Protein AF-A0A956RHB4-F1 (afdb_monomer_lite)

Structure (mmCIF, N/CA/C/O backbone):
data_AF-A0A956RHB4-F1
#
_entry.id   AF-A0A956RHB4-F1
#
loop_
_atom_site.group_PDB
_atom_site.id
_atom_site.type_symbol
_atom_site.label_atom_id
_atom_site.label_alt_id
_atom_site.label_comp_id
_atom_site.label_asym_id
_atom_site.label_entity_id
_atom_site.label_seq_id
_atom_site.pdbx_PDB_ins_code
_atom_site.Cartn_x
_atom_site.Cartn_y
_atom_site.Cartn_z
_atom_site.occupancy
_atom_site.B_iso_or_equiv
_atom_site.auth_seq_id
_atom_site.auth_comp_id
_atom_site.auth_asym_id
_atom_site.auth_atom_id
_atom_site.pdbx_PDB_model_num
ATOM 1 N N . MET A 1 1 ? 68.265 9.097 -57.840 1.00 45.41 1 MET A N 1
ATOM 2 C CA . MET A 1 1 ? 67.279 10.115 -57.430 1.00 45.41 1 MET A CA 1
ATOM 3 C C . MET A 1 1 ? 66.149 9.352 -56.785 1.00 45.41 1 MET A C 1
ATOM 5 O O . MET A 1 1 ? 65.459 8.624 -57.480 1.00 45.41 1 MET A O 1
ATOM 9 N N . SER A 1 2 ? 66.110 9.383 -55.458 1.00 52.94 2 SER A N 1
ATOM 10 C CA . SER A 1 2 ? 65.224 8.565 -54.636 1.00 52.94 2 SER A CA 1
ATOM 11 C C . SER A 1 2 ? 64.152 9.486 -54.074 1.00 52.94 2 SER A C 1
ATOM 13 O O . SER A 1 2 ? 64.485 10.420 -53.348 1.00 52.94 2 SER A O 1
ATOM 15 N N . GLU A 1 3 ? 62.898 9.264 -54.451 1.00 57.97 3 GLU A N 1
ATOM 16 C CA . GLU A 1 3 ? 61.753 9.930 -53.831 1.00 57.97 3 GLU A CA 1
ATOM 17 C C . GLU A 1 3 ? 61.446 9.258 -52.483 1.00 57.97 3 GLU A C 1
ATOM 19 O O . GLU A 1 3 ? 61.441 8.025 -52.412 1.00 57.97 3 GLU A O 1
ATOM 24 N N . PRO A 1 4 ? 61.206 10.020 -51.402 1.00 61.28 4 PRO A N 1
ATOM 25 C CA . PRO A 1 4 ? 60.715 9.459 -50.157 1.00 61.28 4 PRO A CA 1
ATOM 26 C C . PRO A 1 4 ? 59.187 9.340 -50.222 1.00 61.28 4 PRO A C 1
ATOM 28 O O . PRO A 1 4 ? 58.474 10.334 -50.323 1.00 61.28 4 PRO A O 1
ATOM 31 N N . THR A 1 5 ? 58.677 8.113 -50.146 1.00 57.84 5 THR A N 1
ATOM 32 C CA . THR A 1 5 ? 57.261 7.839 -49.879 1.00 57.84 5 THR A CA 1
ATOM 33 C C . THR A 1 5 ? 56.915 8.251 -48.451 1.00 57.84 5 THR A C 1
ATOM 35 O O . THR A 1 5 ? 57.349 7.622 -47.485 1.00 57.84 5 THR A O 1
ATOM 38 N N . GLU A 1 6 ? 56.129 9.316 -48.349 1.00 62.62 6 GLU A N 1
ATOM 39 C CA . GLU A 1 6 ? 55.475 9.814 -47.144 1.00 62.62 6 GLU A CA 1
ATOM 40 C C . GLU A 1 6 ? 54.378 8.825 -46.709 1.00 62.62 6 GLU A C 1
ATOM 42 O O . GLU A 1 6 ? 53.383 8.614 -47.402 1.00 62.62 6 GLU A O 1
ATOM 47 N N . SER A 1 7 ? 54.593 8.141 -45.586 1.00 61.72 7 SER A N 1
ATOM 48 C CA . SER A 1 7 ? 53.636 7.203 -44.997 1.00 61.72 7 SER A CA 1
ATOM 49 C C . SER A 1 7 ? 52.576 7.959 -44.190 1.00 61.72 7 SER A C 1
ATOM 51 O O . SER A 1 7 ? 52.891 8.544 -43.153 1.00 61.72 7 SER A O 1
ATOM 53 N N . ALA A 1 8 ? 51.324 7.918 -44.649 1.00 61.84 8 ALA A N 1
ATOM 54 C CA . ALA A 1 8 ? 50.166 8.476 -43.952 1.00 61.84 8 ALA A CA 1
ATOM 55 C C . ALA A 1 8 ? 49.810 7.678 -42.671 1.00 61.84 8 ALA A C 1
ATOM 57 O O . ALA A 1 8 ? 49.891 6.445 -42.679 1.00 61.84 8 ALA A O 1
ATOM 58 N N . PRO A 1 9 ? 49.389 8.337 -41.572 1.00 55.00 9 PRO A N 1
ATOM 59 C CA . PRO A 1 9 ? 49.040 7.664 -40.322 1.00 55.00 9 PRO A CA 1
ATOM 60 C C . PRO A 1 9 ? 47.626 7.056 -40.373 1.00 55.00 9 PRO A C 1
ATOM 62 O O . PRO A 1 9 ? 46.624 7.753 -40.265 1.00 55.00 9 PRO A O 1
ATOM 65 N N . ALA A 1 10 ? 47.536 5.728 -40.468 1.00 54.69 10 ALA A N 1
ATOM 66 C CA . ALA A 1 10 ? 46.284 4.957 -40.445 1.00 54.69 10 ALA A CA 1
ATOM 67 C C . ALA A 1 10 ? 45.725 4.697 -39.021 1.00 54.69 10 ALA A C 1
ATOM 69 O O . ALA A 1 10 ? 45.103 3.668 -38.785 1.00 54.69 10 ALA A O 1
ATOM 70 N N . GLY A 1 11 ? 45.997 5.573 -38.043 1.00 52.91 11 GLY A N 1
ATOM 71 C CA . GLY A 1 11 ? 45.818 5.256 -36.613 1.00 52.91 11 GLY A CA 1
ATOM 72 C C . GLY A 1 11 ? 44.826 6.112 -35.817 1.00 52.91 11 GLY A C 1
ATOM 73 O O . GLY A 1 11 ? 44.627 5.838 -34.631 1.00 52.91 11 GLY A O 1
ATOM 74 N N . GLU A 1 12 ? 44.237 7.154 -36.408 1.00 55.22 12 GLU A N 1
ATOM 75 C CA . GLU A 1 12 ? 43.347 8.082 -35.684 1.00 55.22 12 GLU A CA 1
ATOM 76 C C . GLU A 1 12 ? 41.859 7.716 -35.792 1.00 55.22 12 GLU A C 1
ATOM 78 O O . G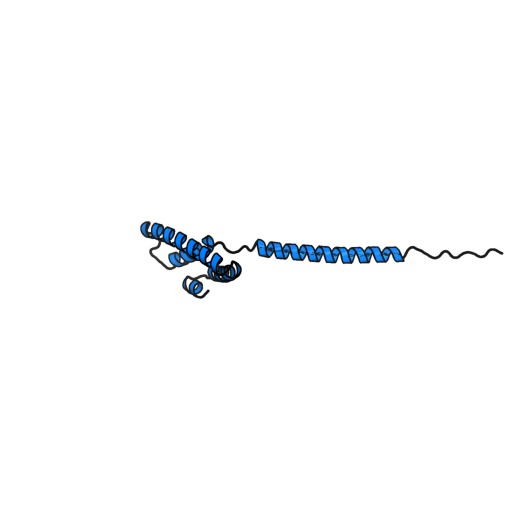LU A 1 12 ? 41.126 7.895 -34.822 1.00 55.22 12 GLU A O 1
ATOM 83 N N . GLU A 1 13 ? 41.420 7.103 -36.896 1.00 54.59 13 GLU A N 1
ATOM 84 C CA . GLU A 1 13 ? 39.993 6.829 -37.129 1.00 54.59 13 GLU A CA 1
ATOM 85 C C . GLU A 1 13 ? 39.433 5.708 -36.224 1.00 54.59 13 GLU A C 1
ATOM 87 O O . GLU A 1 13 ? 38.337 5.836 -35.684 1.00 54.59 13 GLU A O 1
ATOM 92 N N . GLU A 1 14 ? 40.196 4.641 -35.949 1.00 57.19 14 GLU A N 1
ATOM 93 C CA . GLU A 1 14 ? 39.742 3.520 -35.097 1.00 57.19 14 GLU A CA 1
ATOM 94 C C . GLU A 1 14 ? 39.515 3.907 -33.625 1.00 57.19 14 GLU A C 1
ATOM 96 O O . GLU A 1 14 ? 38.716 3.277 -32.923 1.00 57.19 14 GLU A O 1
ATOM 101 N N . ARG A 1 15 ? 40.191 4.953 -33.132 1.00 59.78 15 ARG A N 1
ATOM 102 C CA . ARG A 1 15 ? 40.096 5.363 -31.723 1.00 59.78 15 ARG A CA 1
ATOM 103 C C . ARG A 1 15 ? 38.785 6.089 -31.412 1.00 59.78 15 ARG A C 1
ATOM 105 O O . ARG A 1 15 ? 38.273 5.960 -30.297 1.00 59.78 15 ARG A O 1
ATOM 112 N N . ASP A 1 16 ? 38.224 6.796 -32.389 1.00 64.44 16 ASP A N 1
ATOM 113 C CA . ASP A 1 16 ? 36.979 7.554 -32.230 1.00 64.44 16 ASP A CA 1
ATOM 114 C C . ASP A 1 16 ? 35.745 6.636 -32.207 1.00 64.44 16 ASP A C 1
ATOM 116 O O . ASP A 1 16 ? 34.868 6.778 -31.347 1.00 64.44 16 ASP A O 1
ATOM 120 N N . TYR A 1 17 ? 35.715 5.603 -33.060 1.00 68.12 17 TYR A N 1
ATOM 121 C CA . TYR A 1 17 ? 34.627 4.615 -33.076 1.00 68.12 17 TYR A CA 1
ATOM 122 C C . TYR A 1 17 ? 34.516 3.841 -31.758 1.00 68.12 17 TYR A C 1
ATOM 124 O O . TYR A 1 17 ? 33.405 3.615 -31.273 1.00 68.12 17 TYR A O 1
ATOM 132 N N . GLY A 1 18 ? 35.642 3.487 -31.129 1.00 69.44 18 GLY A N 1
ATOM 133 C CA . GLY A 1 18 ? 35.641 2.793 -29.838 1.00 69.44 18 GLY A CA 1
ATOM 134 C C . GLY A 1 18 ? 34.964 3.603 -28.726 1.00 69.44 18 GLY A C 1
ATOM 135 O O . GLY A 1 18 ? 34.148 3.072 -27.970 1.00 69.44 18 GLY A O 1
ATOM 136 N N . ILE A 1 19 ? 35.234 4.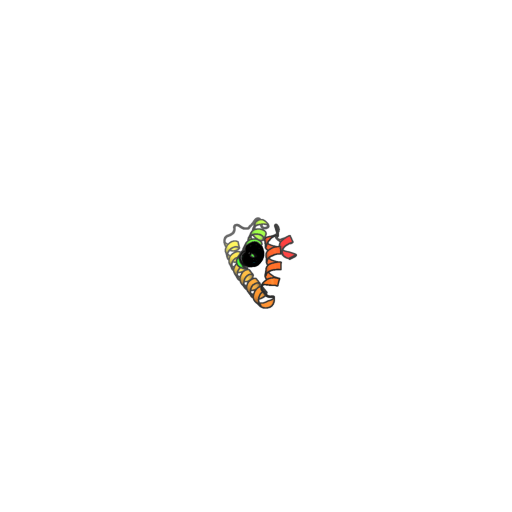910 -28.657 1.00 77.62 19 ILE A N 1
ATOM 137 C CA . ILE A 1 19 ? 34.641 5.809 -27.653 1.00 77.62 19 ILE A CA 1
ATOM 138 C C . ILE A 1 19 ? 33.143 6.009 -27.920 1.00 77.62 19 ILE A C 1
ATOM 140 O O . ILE A 1 19 ? 32.339 6.039 -26.981 1.00 77.62 19 ILE A O 1
ATOM 144 N N . LEU A 1 20 ? 32.755 6.133 -29.190 1.00 76.38 20 LEU A N 1
ATOM 145 C CA . LEU A 1 20 ? 31.365 6.342 -29.594 1.00 76.38 20 LEU A CA 1
ATOM 146 C C . LEU A 1 20 ? 30.503 5.101 -29.307 1.00 76.38 20 LEU A C 1
ATOM 148 O O . LEU A 1 20 ? 29.420 5.227 -28.731 1.00 76.38 20 LEU A O 1
ATOM 152 N N . ILE A 1 21 ? 31.022 3.900 -29.584 1.00 80.81 21 ILE A N 1
ATOM 153 C CA . ILE A 1 21 ? 30.362 2.623 -29.271 1.00 80.81 21 ILE A CA 1
ATOM 154 C C . ILE A 1 21 ? 30.192 2.449 -27.756 1.00 80.81 21 ILE A C 1
ATOM 156 O O . ILE A 1 21 ? 29.100 2.101 -27.304 1.00 80.81 21 ILE A O 1
ATOM 160 N N . PHE A 1 22 ? 31.218 2.756 -26.953 1.00 83.19 22 PHE A N 1
ATOM 161 C CA . PHE A 1 22 ? 31.125 2.665 -25.490 1.00 83.19 22 PHE A CA 1
ATOM 162 C C . PHE A 1 22 ? 30.063 3.602 -24.905 1.00 83.19 22 PHE A C 1
ATOM 164 O O . PHE A 1 22 ? 29.320 3.202 -24.010 1.00 83.19 22 PHE A O 1
ATOM 171 N N . LYS A 1 23 ? 29.946 4.833 -25.417 1.00 83.75 23 LYS A N 1
ATOM 172 C CA . LYS A 1 23 ? 28.927 5.795 -24.960 1.00 83.75 23 LYS A CA 1
ATOM 173 C C . LYS A 1 23 ? 27.510 5.324 -25.279 1.00 83.75 23 LYS A C 1
ATOM 175 O O . LYS A 1 23 ? 26.631 5.4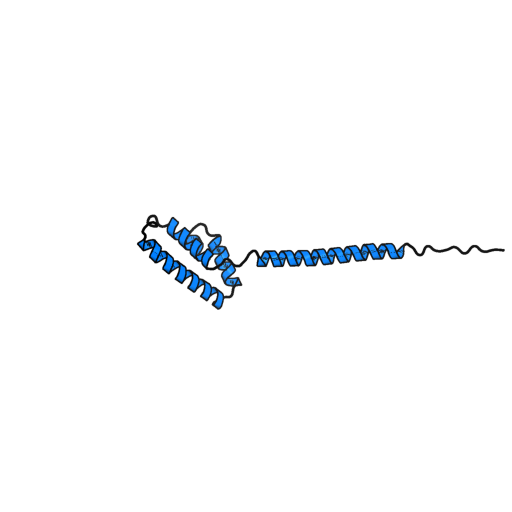11 -24.423 1.00 83.75 23 LYS A O 1
ATOM 180 N N . VAL A 1 24 ? 27.289 4.797 -26.484 1.00 85.06 24 VAL A N 1
ATOM 181 C CA . VAL A 1 24 ? 25.979 4.269 -26.899 1.00 85.06 24 VAL A CA 1
ATOM 182 C C . VAL A 1 24 ? 25.622 3.007 -26.108 1.00 85.06 24 VAL A C 1
ATOM 184 O O . VAL A 1 24 ? 24.496 2.882 -25.619 1.00 85.06 24 VAL A O 1
ATOM 187 N N . ALA A 1 25 ? 26.581 2.102 -25.905 1.00 86.06 25 ALA A N 1
ATOM 188 C CA . ALA A 1 25 ? 26.402 0.911 -25.078 1.00 86.06 25 ALA A CA 1
ATOM 189 C C . ALA A 1 25 ? 26.096 1.271 -23.612 1.00 86.06 25 ALA A C 1
ATOM 191 O O . ALA A 1 25 ? 25.204 0.688 -23.002 1.00 86.06 25 ALA A O 1
ATOM 192 N N . ALA A 1 26 ? 26.773 2.278 -23.053 1.00 85.44 26 ALA A N 1
ATOM 193 C CA . ALA A 1 26 ? 26.522 2.742 -21.691 1.00 85.44 26 ALA A CA 1
ATOM 194 C C . ALA A 1 26 ? 25.131 3.380 -21.536 1.00 85.44 26 ALA A C 1
ATOM 196 O O . ALA A 1 26 ? 24.427 3.083 -20.573 1.00 85.44 26 ALA A O 1
ATOM 197 N N . LEU A 1 27 ? 24.705 4.215 -22.491 1.00 87.56 27 LEU A N 1
ATOM 198 C CA . LEU A 1 27 ? 23.375 4.839 -22.481 1.00 87.56 27 LEU A CA 1
ATOM 199 C C . LEU A 1 27 ? 22.250 3.808 -22.593 1.00 87.56 27 LEU A C 1
ATOM 201 O O . LEU A 1 27 ? 21.254 3.898 -21.876 1.00 87.56 27 LEU A O 1
ATOM 205 N N . THR A 1 28 ? 22.416 2.815 -23.465 1.00 89.06 28 THR A N 1
ATOM 206 C CA . THR A 1 28 ? 21.433 1.737 -23.629 1.00 89.06 28 THR A CA 1
ATOM 207 C C . THR A 1 28 ? 21.345 0.867 -22.379 1.00 89.06 28 THR A C 1
ATOM 209 O O . THR A 1 28 ? 20.241 0.638 -21.887 1.00 89.06 28 THR A O 1
ATOM 212 N N . PHE A 1 29 ? 22.478 0.462 -21.795 1.00 90.56 29 PHE A N 1
ATOM 213 C CA . PHE A 1 29 ? 22.485 -0.271 -20.527 1.00 90.56 29 PHE A CA 1
ATOM 214 C C . PHE A 1 29 ? 21.863 0.532 -19.384 1.00 90.56 29 PHE A C 1
ATOM 216 O O . PHE A 1 29 ? 21.029 -0.004 -18.659 1.00 90.56 29 PHE A O 1
ATOM 223 N N . ALA A 1 30 ? 22.216 1.811 -19.236 1.00 90.69 30 ALA A N 1
ATOM 224 C CA . ALA A 1 30 ? 21.645 2.672 -18.204 1.00 90.69 30 ALA A CA 1
ATOM 225 C C . ALA A 1 30 ? 20.127 2.846 -18.377 1.00 90.69 30 ALA A C 1
ATOM 227 O O . ALA A 1 30 ? 19.387 2.786 -17.397 1.00 90.69 30 ALA A O 1
ATOM 228 N N . GLY A 1 31 ? 19.651 2.996 -19.617 1.00 92.94 31 GLY A N 1
ATOM 229 C CA . GLY A 1 31 ? 18.224 3.083 -19.926 1.00 92.94 31 GLY A CA 1
ATOM 230 C C . GLY A 1 31 ? 17.464 1.799 -19.587 1.00 92.94 31 GLY A C 1
ATOM 231 O O . GLY A 1 31 ? 16.433 1.849 -18.916 1.00 92.94 31 GLY A O 1
ATOM 232 N N . ILE A 1 32 ? 17.994 0.639 -19.991 1.00 94.00 32 ILE A N 1
ATOM 233 C CA . ILE A 1 32 ? 17.394 -0.670 -19.690 1.00 94.00 32 ILE A CA 1
ATOM 234 C C . ILE A 1 32 ? 17.401 -0.929 -18.180 1.00 94.00 32 ILE A C 1
ATOM 236 O O . ILE A 1 32 ? 16.385 -1.334 -17.618 1.00 94.00 32 ILE A O 1
ATOM 240 N N . PHE A 1 33 ? 18.518 -0.656 -17.504 1.00 93.50 33 PHE A N 1
ATOM 241 C CA . PHE A 1 33 ? 18.635 -0.825 -16.058 1.00 93.50 33 PHE A CA 1
ATOM 242 C C . PHE A 1 33 ? 17.671 0.100 -15.306 1.00 93.50 33 PHE A C 1
ATOM 244 O O . PHE A 1 33 ? 16.991 -0.339 -14.382 1.00 93.50 33 PHE A O 1
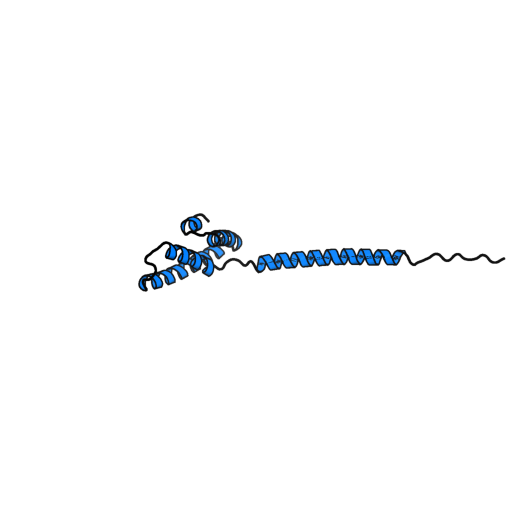ATOM 251 N N . GLY A 1 34 ? 17.527 1.351 -15.751 1.00 92.75 34 GLY A N 1
ATOM 252 C CA . GLY A 1 34 ? 16.536 2.286 -15.220 1.00 92.75 34 GLY A CA 1
ATOM 253 C C . GLY A 1 34 ? 15.099 1.781 -15.379 1.00 92.75 34 GLY A C 1
ATOM 254 O O . GLY A 1 34 ? 14.336 1.795 -14.415 1.00 92.75 34 GLY A O 1
ATOM 255 N N . LEU A 1 35 ? 14.734 1.265 -16.557 1.00 91.69 35 LEU A N 1
ATOM 256 C CA . LEU A 1 35 ? 13.413 0.665 -16.793 1.00 91.69 35 LEU A CA 1
ATOM 257 C C . LEU A 1 35 ? 13.156 -0.550 -15.894 1.00 91.69 35 LEU A C 1
ATOM 259 O O . LEU A 1 35 ? 12.063 -0.680 -15.341 1.00 91.69 35 LEU A O 1
ATOM 263 N N . LEU A 1 36 ? 14.157 -1.414 -15.709 1.00 93.19 36 LEU A N 1
ATOM 264 C CA . LEU A 1 36 ? 14.064 -2.567 -14.813 1.00 93.19 36 LEU A CA 1
ATOM 265 C C . LEU A 1 36 ? 13.864 -2.141 -13.356 1.00 93.19 36 LEU A C 1
ATOM 267 O O . LEU A 1 36 ? 13.037 -2.735 -12.667 1.00 93.19 36 LEU A O 1
ATOM 271 N N . LEU A 1 37 ? 14.557 -1.096 -12.895 1.00 90.56 37 LEU A N 1
ATOM 272 C CA . LEU A 1 37 ? 14.367 -0.554 -11.548 1.00 90.56 37 LEU A CA 1
ATOM 273 C C . LEU A 1 37 ? 12.967 0.032 -11.354 1.00 90.56 37 LEU A C 1
ATOM 275 O O . LEU A 1 37 ? 12.361 -0.195 -10.311 1.00 90.56 37 LEU A O 1
ATOM 279 N N . ILE A 1 38 ? 12.425 0.738 -12.350 1.00 84.94 38 ILE A N 1
ATOM 280 C CA . ILE A 1 38 ? 11.055 1.271 -12.294 1.00 84.94 38 ILE A CA 1
ATOM 281 C C . ILE A 1 38 ? 10.041 0.124 -12.248 1.00 84.94 38 ILE A C 1
ATOM 283 O O . ILE A 1 38 ? 9.141 0.134 -11.410 1.00 84.94 38 ILE A O 1
ATOM 287 N N . ALA A 1 39 ? 10.196 -0.891 -13.101 1.00 84.44 39 ALA A N 1
ATOM 288 C CA . ALA A 1 39 ? 9.325 -2.064 -13.093 1.00 84.44 39 ALA A CA 1
ATOM 289 C C . ALA A 1 39 ? 9.401 -2.812 -11.753 1.00 84.44 39 ALA A C 1
ATOM 291 O O . ALA A 1 39 ? 8.372 -3.174 -11.185 1.00 84.44 39 ALA A O 1
ATOM 292 N N . TRP A 1 40 ? 10.606 -2.986 -11.207 1.00 84.56 40 TRP A N 1
ATOM 293 C CA . TRP A 1 40 ? 10.817 -3.583 -9.892 1.00 84.56 40 TRP A CA 1
ATOM 294 C C . TRP A 1 40 ? 10.190 -2.747 -8.772 1.00 84.56 40 TRP A C 1
ATOM 296 O O . TRP A 1 40 ? 9.528 -3.307 -7.902 1.00 84.56 40 TRP A O 1
ATOM 306 N N . ALA A 1 41 ? 10.313 -1.419 -8.810 1.00 80.69 41 ALA A N 1
ATOM 307 C CA . ALA A 1 41 ? 9.677 -0.524 -7.847 1.00 80.69 41 ALA A CA 1
ATOM 308 C C . ALA A 1 41 ? 8.145 -0.637 -7.900 1.00 80.69 41 ALA A C 1
ATOM 310 O O . ALA A 1 41 ? 7.503 -0.785 -6.868 1.00 80.69 41 ALA A O 1
ATOM 311 N N . VAL A 1 42 ? 7.542 -0.658 -9.090 1.00 76.50 42 VAL A N 1
ATOM 312 C CA . VAL A 1 42 ? 6.084 -0.817 -9.238 1.00 76.50 42 VAL A CA 1
ATOM 313 C C . VAL A 1 42 ? 5.606 -2.193 -8.757 1.00 76.50 42 VAL A C 1
ATOM 315 O O . VAL A 1 42 ? 4.540 -2.298 -8.157 1.00 76.50 42 VAL A O 1
ATOM 318 N N . LEU A 1 43 ? 6.389 -3.250 -8.980 1.00 71.75 43 LEU A N 1
ATOM 319 C CA . LEU A 1 43 ? 6.055 -4.602 -8.520 1.00 71.75 43 LEU A CA 1
ATOM 320 C C . LEU A 1 43 ? 6.245 -4.783 -7.005 1.00 71.75 43 LEU A C 1
ATOM 322 O O . LEU A 1 43 ? 5.499 -5.537 -6.383 1.00 71.75 43 LEU A O 1
ATOM 326 N N . THR A 1 44 ? 7.232 -4.110 -6.409 1.00 69.88 44 THR A N 1
ATOM 327 C CA . THR A 1 44 ? 7.534 -4.199 -4.969 1.00 69.88 44 THR A CA 1
ATOM 328 C C . THR A 1 44 ? 6.686 -3.271 -4.115 1.00 69.88 44 THR A C 1
ATOM 330 O O . THR A 1 44 ? 6.337 -3.646 -2.994 1.00 69.88 44 THR A O 1
ATOM 333 N N . VAL A 1 45 ? 6.264 -2.115 -4.640 1.00 65.81 45 VAL A N 1
ATOM 334 C CA . VAL A 1 45 ? 5.179 -1.299 -4.069 1.00 65.81 45 VAL A CA 1
ATOM 335 C C . VAL A 1 45 ? 3.853 -1.993 -4.406 1.00 65.81 45 VAL A C 1
ATOM 337 O O . VAL A 1 45 ? 3.008 -1.505 -5.154 1.00 65.81 45 VAL A O 1
ATOM 340 N N . GLY A 1 46 ? 3.730 -3.223 -3.912 1.00 57.47 46 GLY A N 1
ATOM 341 C CA . GLY A 1 46 ? 2.668 -4.150 -4.243 1.00 57.47 46 GLY A CA 1
ATOM 342 C C . GLY A 1 46 ? 1.297 -3.588 -3.905 1.00 57.47 46 GLY A C 1
ATOM 343 O O . GLY A 1 46 ? 1.129 -2.723 -3.040 1.00 57.47 46 GLY A O 1
ATOM 344 N N . VAL A 1 47 ? 0.288 -4.122 -4.590 1.00 60.50 47 VAL A N 1
ATOM 345 C CA . VAL A 1 47 ? -1.102 -3.834 -4.262 1.00 60.50 47 VAL A CA 1
ATOM 346 C C . VAL A 1 47 ? -1.336 -4.198 -2.799 1.00 60.50 47 VAL A C 1
ATOM 348 O O . VAL A 1 47 ? -1.120 -5.358 -2.437 1.00 60.50 47 VAL A O 1
ATOM 351 N N . PRO A 1 48 ? -1.740 -3.238 -1.945 1.00 67.00 48 PRO A N 1
ATOM 352 C CA . PRO A 1 48 ? -2.000 -3.534 -0.547 1.00 67.00 48 PRO A CA 1
ATOM 353 C C . PRO A 1 48 ? -3.031 -4.652 -0.460 1.00 67.00 48 PRO A C 1
ATOM 355 O O . PRO A 1 48 ? -4.085 -4.590 -1.094 1.00 67.00 48 PRO A O 1
ATOM 358 N N . SER A 1 49 ? -2.702 -5.706 0.281 1.00 73.62 49 SER A N 1
ATOM 359 C CA . SER A 1 49 ? -3.564 -6.877 0.350 1.00 73.62 49 SER A CA 1
ATOM 360 C C . SER A 1 49 ? -4.901 -6.517 1.026 1.00 73.62 49 SER A C 1
ATOM 362 O O . SER A 1 49 ? -4.938 -5.647 1.906 1.00 73.62 49 SER A O 1
ATOM 364 N N . PRO A 1 50 ? -6.018 -7.160 0.645 1.00 76.50 50 PRO A N 1
ATOM 365 C CA . PRO A 1 50 ? -7.325 -6.893 1.246 1.00 76.50 50 PRO A CA 1
ATOM 366 C C . PRO A 1 50 ? -7.354 -7.105 2.755 1.00 76.50 50 PRO A C 1
ATOM 368 O O . PRO A 1 50 ? -8.081 -6.402 3.455 1.00 76.50 50 PRO A O 1
ATOM 371 N N . GLU A 1 51 ? -6.506 -7.991 3.262 1.00 78.00 51 GLU A N 1
ATOM 372 C CA . GLU A 1 51 ? -6.323 -8.229 4.687 1.00 78.00 51 GLU A CA 1
ATOM 373 C C . GLU A 1 51 ? -5.763 -6.984 5.397 1.00 78.00 51 GLU A C 1
ATOM 375 O O . GLU A 1 51 ? -6.304 -6.584 6.425 1.00 78.00 51 GLU A O 1
ATOM 380 N N . LYS A 1 52 ? -4.752 -6.311 4.825 1.00 79.81 52 LYS A N 1
ATOM 381 C CA . LYS A 1 52 ? -4.158 -5.082 5.389 1.00 79.81 52 LYS A CA 1
ATOM 382 C C . LYS A 1 52 ? -5.156 -3.924 5.458 1.00 79.81 52 LYS A C 1
ATOM 384 O O . LYS A 1 52 ? -5.174 -3.189 6.438 1.00 79.81 52 LYS A O 1
ATOM 389 N N . VAL A 1 53 ? -5.993 -3.766 4.431 1.00 80.50 53 VAL A N 1
ATOM 390 C CA . VAL A 1 53 ? -6.992 -2.684 4.370 1.00 80.50 53 VAL A CA 1
ATOM 391 C C . VAL A 1 53 ? -8.105 -2.892 5.400 1.00 80.50 53 VAL A C 1
ATOM 393 O O . VAL A 1 53 ? -8.529 -1.936 6.048 1.00 80.50 53 VAL A O 1
ATOM 396 N N . CYS A 1 54 ? -8.589 -4.128 5.549 1.00 83.62 54 CYS A N 1
ATOM 397 C CA . CYS A 1 54 ? -9.631 -4.451 6.525 1.00 83.62 54 CYS A CA 1
ATOM 398 C C . CYS A 1 54 ? -9.113 -4.341 7.964 1.00 83.62 54 CYS A C 1
ATOM 400 O O . CYS A 1 54 ? -9.803 -3.769 8.804 1.00 83.62 54 CYS A O 1
ATOM 402 N N . GLU A 1 55 ? -7.885 -4.799 8.223 1.00 83.31 55 GLU A N 1
ATOM 403 C CA . GLU A 1 55 ? -7.222 -4.644 9.523 1.00 83.31 55 GLU A CA 1
ATOM 404 C C . GLU A 1 55 ? -7.100 -3.165 9.920 1.00 83.31 55 GLU A C 1
ATOM 406 O O . GLU A 1 55 ? -7.516 -2.785 11.010 1.00 83.31 55 GLU A O 1
ATOM 411 N N . HIS A 1 56 ? -6.621 -2.307 9.009 1.00 81.00 56 HIS A N 1
ATOM 412 C CA . HIS A 1 56 ? -6.481 -0.865 9.259 1.00 81.00 56 HIS A CA 1
ATOM 413 C C . HIS A 1 56 ? -7.822 -0.204 9.599 1.00 81.00 56 HIS A C 1
ATOM 415 O O . HIS A 1 56 ? -7.932 0.524 10.583 1.00 81.00 56 HIS A O 1
ATOM 421 N N . LYS A 1 57 ? -8.884 -0.510 8.837 1.00 78.62 57 LYS A N 1
ATOM 422 C CA . LYS A 1 57 ? -10.232 0.011 9.123 1.00 78.62 57 LYS A CA 1
ATOM 423 C C . LYS A 1 57 ? -10.782 -0.466 10.466 1.00 78.62 57 LYS A C 1
ATOM 425 O O . LYS A 1 57 ? -11.440 0.313 11.150 1.00 78.62 57 LYS A O 1
ATOM 430 N N . MET A 1 58 ? -10.532 -1.719 10.842 1.00 79.25 58 MET A N 1
ATOM 431 C CA . MET A 1 58 ? -10.966 -2.250 12.135 1.00 79.25 58 MET A CA 1
ATOM 432 C C . MET A 1 58 ? -10.191 -1.621 13.290 1.00 79.25 58 MET A C 1
ATOM 434 O O . MET A 1 58 ? -10.807 -1.272 14.289 1.00 79.25 58 MET A O 1
ATOM 438 N N . GLN A 1 59 ? -8.884 -1.394 13.145 1.00 79.94 59 GLN A N 1
ATOM 439 C CA . GLN A 1 59 ? -8.090 -0.680 14.150 1.00 79.94 59 GLN A CA 1
ATOM 440 C C . GLN A 1 59 ? -8.575 0.760 14.345 1.00 79.94 59 GLN A C 1
ATOM 442 O O . GLN A 1 59 ? -8.743 1.195 15.481 1.00 79.94 59 GLN A O 1
ATOM 447 N N . LEU A 1 60 ? -8.883 1.468 13.255 1.00 78.50 60 LEU A N 1
ATOM 448 C CA . LEU A 1 60 ? -9.483 2.805 13.301 1.00 78.50 60 LEU A CA 1
ATOM 449 C C . LEU A 1 60 ? -10.858 2.803 13.987 1.00 78.50 60 LEU A C 1
ATOM 451 O O . LEU A 1 60 ? -11.152 3.688 14.788 1.00 78.50 60 LEU A O 1
ATOM 455 N N . ALA A 1 61 ? -11.697 1.805 13.696 1.00 75.12 61 ALA A N 1
ATOM 456 C CA . ALA A 1 61 ? -13.008 1.659 14.328 1.00 75.12 61 ALA A CA 1
ATOM 457 C C . ALA A 1 61 ? -12.891 1.338 15.827 1.00 75.12 61 ALA A C 1
ATOM 459 O O . ALA A 1 61 ? -13.622 1.910 16.633 1.00 75.12 61 ALA A O 1
ATOM 460 N N . LEU A 1 62 ? -11.941 0.478 16.207 1.00 77.56 62 LEU A N 1
ATOM 461 C CA . LEU A 1 62 ? -11.670 0.135 17.602 1.00 77.56 62 LEU A CA 1
ATOM 462 C C . LEU A 1 62 ? -11.097 1.314 18.385 1.00 77.56 62 LEU A C 1
ATOM 464 O O . LEU A 1 62 ? -11.491 1.514 19.524 1.00 77.56 62 LEU A O 1
ATOM 468 N N . GLN A 1 63 ? -10.211 2.116 17.789 1.00 74.19 63 GLN A N 1
ATOM 469 C CA . GLN A 1 63 ? -9.723 3.350 18.416 1.00 74.19 63 GLN A CA 1
ATOM 470 C C . GLN A 1 63 ? -10.841 4.376 18.620 1.00 74.19 63 GLN A C 1
ATOM 472 O O . GLN A 1 63 ? -10.818 5.120 19.598 1.00 74.19 63 GLN A O 1
ATOM 477 N N . ALA A 1 64 ? -11.825 4.413 17.717 1.00 71.12 64 ALA A N 1
ATOM 478 C CA . ALA A 1 64 ? -12.992 5.275 17.859 1.00 71.12 64 ALA A CA 1
ATOM 479 C C . ALA A 1 64 ? -13.990 4.766 18.921 1.00 71.12 64 ALA A C 1
ATOM 481 O O . ALA A 1 64 ? -14.721 5.568 19.502 1.00 71.12 64 ALA A O 1
ATOM 482 N N . SER A 1 65 ? -14.028 3.457 19.200 1.00 69.38 65 SER A N 1
ATOM 483 C CA . SER A 1 65 ? -14.922 2.854 20.194 1.00 69.38 65 SER A CA 1
ATOM 484 C C . SER A 1 65 ? -14.216 2.628 21.538 1.00 69.38 65 SER A C 1
ATOM 486 O O . SER A 1 65 ? -13.335 1.781 21.647 1.00 69.38 65 SER A O 1
ATOM 488 N N . GLN A 1 66 ? -14.646 3.307 22.603 1.00 62.97 66 GLN A N 1
ATOM 489 C CA . GLN A 1 66 ? -14.068 3.120 23.948 1.00 62.97 66 GLN A CA 1
ATOM 490 C C . GLN A 1 66 ? -14.306 1.707 24.542 1.00 62.97 66 GLN A C 1
ATOM 492 O O . GLN A 1 66 ? -13.628 1.324 25.490 1.00 62.97 66 GLN A O 1
ATOM 497 N N . ASP A 1 67 ? -15.201 0.901 23.950 1.00 63.03 67 ASP A N 1
ATOM 498 C CA . ASP A 1 67 ? -15.659 -0.412 24.451 1.00 63.03 67 ASP A CA 1
ATOM 499 C C . ASP A 1 67 ? -14.995 -1.645 23.787 1.00 63.03 67 ASP A C 1
ATOM 501 O O . ASP A 1 67 ? -15.487 -2.774 23.873 1.00 63.03 67 ASP A O 1
ATOM 505 N N . ALA A 1 68 ? -13.850 -1.461 23.127 1.00 60.59 68 ALA A N 1
ATOM 506 C CA . ALA A 1 68 ? -13.175 -2.459 22.283 1.00 60.59 68 ALA A CA 1
ATOM 507 C C . ALA A 1 68 ? -12.705 -3.767 22.974 1.00 60.59 68 ALA A C 1
ATOM 509 O O . ALA A 1 68 ? -12.298 -4.711 22.295 1.00 60.59 68 ALA A O 1
ATOM 510 N N . ALA A 1 69 ? -12.727 -3.857 24.307 1.00 60.16 69 ALA A N 1
ATOM 511 C CA . ALA A 1 69 ? -12.059 -4.931 25.054 1.00 60.16 69 ALA A CA 1
ATOM 512 C C . ALA A 1 69 ? -12.925 -6.173 25.359 1.00 60.16 69 ALA A C 1
ATOM 514 O O . ALA A 1 69 ? -12.408 -7.155 25.894 1.00 60.16 69 ALA A O 1
ATOM 515 N N . SER A 1 70 ? -14.223 -6.174 25.035 1.00 73.19 70 SER A N 1
ATOM 516 C CA . SER A 1 70 ? -15.085 -7.331 25.320 1.00 73.19 70 SER A CA 1
ATOM 517 C C . SER A 1 70 ? -14.763 -8.530 24.402 1.00 73.19 70 SER A C 1
ATOM 519 O O . SER A 1 70 ? -14.729 -8.377 23.179 1.00 73.19 70 SER A O 1
ATOM 521 N N . PRO A 1 71 ? -14.596 -9.757 24.933 1.00 69.06 71 PRO A N 1
ATOM 522 C CA . PRO A 1 71 ? -14.320 -10.949 24.121 1.00 69.06 71 PRO A CA 1
ATOM 523 C C . PRO A 1 71 ? -15.458 -11.291 23.142 1.00 69.06 71 PRO A C 1
ATOM 525 O O . PRO A 1 71 ? -15.213 -11.843 22.070 1.00 69.06 71 PRO A O 1
ATOM 528 N N . ALA A 1 72 ? -16.701 -10.906 23.457 1.00 73.44 72 ALA A N 1
ATOM 529 C CA . ALA A 1 72 ? -17.823 -11.035 22.527 1.00 73.44 72 ALA A CA 1
ATOM 530 C C . ALA A 1 72 ? -17.650 -10.115 21.304 1.00 73.44 72 ALA A C 1
ATOM 532 O O . ALA A 1 72 ? -17.905 -10.536 20.174 1.00 73.44 72 ALA A O 1
ATOM 533 N N . VAL A 1 73 ? -17.142 -8.897 21.525 1.00 72.12 73 VAL A N 1
ATOM 534 C CA . VAL A 1 73 ? -16.848 -7.911 20.475 1.00 72.12 73 VAL A CA 1
ATOM 535 C C . VAL A 1 73 ? -15.711 -8.407 19.580 1.00 72.12 73 VAL A C 1
ATOM 537 O O . VAL A 1 73 ? -15.841 -8.337 18.361 1.00 72.12 73 VAL A O 1
ATOM 540 N N . GLN A 1 74 ? -14.666 -9.023 20.143 1.00 72.81 74 GLN A N 1
ATOM 541 C CA . GLN A 1 74 ? -13.573 -9.603 19.347 1.00 72.81 74 GLN A CA 1
ATOM 542 C C . GLN A 1 74 ? -14.046 -10.712 18.394 1.00 72.81 74 GLN A C 1
ATOM 544 O O . GLN A 1 74 ? -13.728 -10.677 17.208 1.00 72.81 74 GLN A O 1
ATOM 549 N N . SER A 1 75 ? -14.890 -11.639 18.862 1.00 74.81 75 SER A N 1
ATOM 550 C CA . SER A 1 75 ? -15.429 -12.705 17.996 1.00 74.81 75 SER A CA 1
ATOM 551 C C . SER A 1 75 ? -16.300 -12.174 16.846 1.00 74.81 75 SER A C 1
ATOM 553 O O . SER A 1 75 ? -16.379 -12.767 15.767 1.00 74.81 75 SER A O 1
ATOM 555 N N . MET A 1 76 ? -16.964 -11.038 17.073 1.00 76.12 76 MET A N 1
ATOM 556 C CA . MET A 1 76 ? -17.780 -10.363 16.071 1.00 76.12 76 MET A CA 1
ATOM 557 C C . MET A 1 76 ? -16.896 -9.621 15.064 1.00 76.12 76 MET A C 1
ATOM 559 O O . MET A 1 76 ? -17.191 -9.639 13.868 1.00 76.12 76 MET A O 1
ATOM 563 N N . LEU A 1 77 ? -15.787 -9.042 15.534 1.00 79.00 77 LEU A N 1
ATOM 564 C CA . LEU A 1 77 ? -14.763 -8.420 14.704 1.00 79.00 77 LEU A CA 1
ATOM 565 C C . LEU A 1 77 ? -14.109 -9.416 13.747 1.00 79.00 77 LEU A C 1
ATOM 567 O O . LEU A 1 77 ? -13.985 -9.094 12.570 1.00 79.00 77 LEU A O 1
ATOM 571 N N . ASP A 1 78 ? -13.757 -10.619 14.198 1.00 79.62 78 ASP A N 1
ATOM 572 C CA . ASP A 1 78 ? -13.150 -11.636 13.326 1.00 79.62 78 ASP A CA 1
ATOM 573 C C . ASP A 1 78 ? -14.074 -12.012 12.160 1.00 79.62 78 ASP A C 1
ATOM 575 O O . ASP A 1 78 ? -13.665 -12.041 10.999 1.00 79.62 78 ASP A O 1
ATOM 579 N N . ARG A 1 79 ? -15.373 -12.182 12.429 1.00 81.75 79 ARG A N 1
ATOM 580 C CA . ARG A 1 79 ? -16.360 -12.408 11.360 1.00 81.75 79 ARG A CA 1
ATOM 581 C C . ARG A 1 79 ? -16.498 -11.197 10.437 1.00 81.75 79 ARG A C 1
ATOM 583 O O . ARG A 1 79 ? -16.707 -11.354 9.234 1.00 81.75 79 ARG A O 1
ATOM 590 N N . LEU A 1 80 ? -16.404 -9.984 10.982 1.00 82.69 80 LEU A N 1
ATOM 591 C CA . LEU A 1 80 ? -16.436 -8.748 10.199 1.00 82.69 80 LEU A CA 1
ATOM 592 C C . LEU A 1 80 ? -15.209 -8.629 9.286 1.00 82.69 80 LEU A C 1
ATOM 594 O O . LEU A 1 80 ? -15.344 -8.226 8.130 1.00 82.69 80 LEU A O 1
ATOM 598 N N . ARG A 1 81 ? -14.036 -9.035 9.781 1.00 81.69 81 ARG A N 1
ATOM 599 C CA . ARG A 1 81 ? -12.781 -9.101 9.032 1.00 81.69 81 ARG A CA 1
ATOM 600 C C . ARG A 1 81 ? -12.909 -10.033 7.840 1.00 81.69 81 ARG A C 1
ATOM 602 O O . ARG A 1 81 ? -12.630 -9.612 6.719 1.00 81.69 81 ARG A O 1
ATOM 609 N N . ASP A 1 82 ? -13.373 -11.258 8.059 1.00 85.69 82 ASP A N 1
ATOM 610 C CA . ASP A 1 82 ? -13.498 -12.262 6.999 1.00 85.69 82 ASP A CA 1
ATOM 611 C C . ASP A 1 82 ? -14.473 -11.811 5.907 1.00 85.69 82 ASP A C 1
ATOM 613 O O . ASP A 1 82 ? -14.170 -11.887 4.711 1.00 85.69 82 ASP A O 1
ATOM 617 N N . ASN A 1 83 ? -15.609 -11.236 6.309 1.00 86.25 83 ASN A N 1
ATOM 618 C CA . ASN A 1 83 ? -16.577 -10.660 5.378 1.00 86.25 83 ASN A CA 1
ATOM 619 C C . ASN A 1 83 ? -16.002 -9.457 4.614 1.00 86.25 83 ASN A C 1
ATOM 621 O O . ASN A 1 83 ? -16.226 -9.325 3.408 1.00 86.25 83 ASN A O 1
ATOM 625 N N . CYS A 1 84 ? -15.226 -8.601 5.282 1.00 84.44 84 CYS A N 1
ATOM 626 C CA . CYS A 1 84 ? -14.550 -7.475 4.646 1.00 84.44 84 CYS A CA 1
ATOM 627 C C . CYS A 1 84 ? -13.536 -7.957 3.597 1.00 84.44 84 CYS A C 1
ATOM 629 O O . CYS A 1 84 ? -13.544 -7.471 2.464 1.00 84.44 84 CYS A O 1
ATOM 631 N N . VAL A 1 85 ? -12.707 -8.952 3.927 1.00 86.62 85 VAL A N 1
ATOM 632 C CA . VAL A 1 85 ? -11.723 -9.525 2.997 1.00 86.62 85 VAL A CA 1
ATOM 633 C C . VAL A 1 85 ? -12.422 -10.152 1.791 1.00 86.62 85 VAL A C 1
ATOM 635 O O . VAL A 1 85 ? -12.004 -9.918 0.653 1.00 86.62 85 VAL A O 1
ATOM 638 N N . ALA A 1 86 ? -13.513 -10.889 2.011 1.00 85.50 86 ALA A N 1
ATOM 639 C CA . ALA A 1 86 ? -14.310 -11.476 0.939 1.00 85.50 86 ALA A CA 1
ATOM 640 C C . ALA A 1 86 ? -14.920 -10.406 0.012 1.00 85.50 86 ALA A C 1
ATOM 642 O O . ALA A 1 86 ? -14.805 -10.522 -1.213 1.00 85.50 86 ALA A O 1
ATOM 643 N N . ASP A 1 87 ? -15.493 -9.329 0.564 1.00 86.25 87 ASP A N 1
ATOM 644 C CA . ASP A 1 87 ? -16.028 -8.209 -0.225 1.00 86.25 87 ASP A CA 1
ATOM 645 C C . ASP A 1 87 ? -14.925 -7.517 -1.038 1.00 86.25 87 ASP A C 1
ATOM 647 O O . ASP A 1 87 ? -15.084 -7.267 -2.236 1.00 86.25 87 ASP A O 1
ATOM 651 N N . LYS A 1 88 ? -13.760 -7.256 -0.430 1.00 82.94 88 LYS A N 1
ATOM 652 C CA . LYS A 1 88 ? -12.636 -6.627 -1.136 1.00 82.94 88 LYS A CA 1
ATOM 653 C C . LYS A 1 88 ? -12.068 -7.520 -2.235 1.00 82.94 88 LYS A C 1
ATOM 655 O O . LYS A 1 88 ? -11.833 -7.018 -3.333 1.00 82.94 88 LYS A O 1
ATOM 660 N N . ARG A 1 89 ? -11.936 -8.832 -2.009 1.00 83.81 89 ARG A N 1
ATOM 661 C CA . ARG A 1 89 ? -11.555 -9.790 -3.064 1.00 83.81 89 ARG A CA 1
ATOM 662 C C . ARG A 1 89 ? -12.550 -9.784 -4.217 1.00 83.81 89 ARG A C 1
ATOM 664 O O . ARG A 1 89 ? -12.141 -9.725 -5.376 1.00 83.81 89 ARG A O 1
ATOM 671 N N . ARG A 1 90 ? -13.850 -9.753 -3.919 1.00 83.62 90 ARG A N 1
ATOM 672 C CA . ARG A 1 90 ? -14.891 -9.659 -4.947 1.00 83.62 90 ARG A CA 1
ATOM 673 C C . ARG A 1 90 ? -14.810 -8.341 -5.722 1.00 83.62 90 ARG A C 1
ATOM 675 O O . ARG A 1 90 ? -14.948 -8.338 -6.941 1.00 83.62 90 ARG A O 1
ATOM 682 N N . ARG A 1 91 ? -14.511 -7.221 -5.057 1.00 78.69 91 ARG A N 1
ATOM 683 C CA . ARG A 1 91 ? -14.291 -5.925 -5.724 1.00 78.69 91 ARG A CA 1
ATOM 684 C C . ARG A 1 91 ? -13.058 -5.919 -6.622 1.00 78.69 91 ARG A C 1
ATOM 686 O O . ARG A 1 91 ? -13.132 -5.326 -7.693 1.00 78.69 91 ARG A O 1
ATOM 693 N N . ILE A 1 92 ? -11.970 -6.585 -6.229 1.00 80.75 92 ILE A N 1
ATOM 694 C CA . ILE A 1 92 ? -10.784 -6.767 -7.086 1.00 80.75 92 ILE A CA 1
ATOM 695 C C . ILE A 1 92 ? -11.165 -7.533 -8.355 1.00 80.75 92 ILE A C 1
ATOM 697 O O . ILE A 1 92 ? -10.784 -7.122 -9.447 1.00 80.75 92 ILE A O 1
ATOM 701 N N . GLN A 1 93 ? -11.954 -8.602 -8.224 1.00 81.81 93 GLN A N 1
ATOM 702 C CA . GLN A 1 93 ? -12.417 -9.388 -9.372 1.00 81.81 93 GLN A CA 1
ATOM 703 C C . GLN A 1 93 ? -13.338 -8.584 -10.303 1.00 81.81 93 GLN A C 1
ATOM 705 O O . GLN A 1 93 ? -13.237 -8.717 -11.516 1.00 81.81 93 GLN A O 1
ATOM 710 N N . LEU A 1 94 ? -14.214 -7.736 -9.752 1.00 81.69 94 LEU A N 1
ATOM 711 C CA . LEU A 1 94 ? -15.199 -6.980 -10.535 1.00 81.69 94 LEU A CA 1
ATOM 712 C C . LEU A 1 94 ? -14.654 -5.686 -11.158 1.00 81.69 94 LEU A C 1
ATOM 714 O O . LEU A 1 94 ? -15.100 -5.299 -12.232 1.00 81.69 94 LEU A O 1
ATOM 718 N N . ARG A 1 95 ? -13.739 -4.980 -10.482 1.00 79.50 95 ARG A N 1
ATOM 719 C CA . ARG A 1 95 ? -13.226 -3.661 -10.914 1.00 79.50 95 ARG A CA 1
ATOM 720 C C . ARG A 1 95 ? -11.779 -3.692 -11.407 1.00 79.50 95 ARG A C 1
ATOM 722 O O . ARG A 1 95 ? -11.295 -2.691 -11.927 1.00 79.50 95 ARG A O 1
ATOM 729 N N . GLY A 1 96 ? -11.092 -4.819 -11.238 1.00 79.94 96 GLY A N 1
ATOM 730 C CA . GLY A 1 96 ? -9.675 -4.969 -11.545 1.00 79.94 96 GLY A CA 1
ATOM 731 C C . GLY A 1 96 ? -8.754 -4.466 -10.427 1.00 79.94 96 GLY A C 1
ATOM 732 O O . GLY A 1 96 ? -9.141 -3.678 -9.558 1.00 79.94 96 GLY A O 1
ATOM 733 N N . GLN A 1 97 ? -7.498 -4.923 -10.460 1.00 76.38 97 GLN A N 1
ATOM 734 C CA . GLN A 1 97 ? -6.490 -4.597 -9.442 1.00 76.38 97 GLN A CA 1
ATOM 735 C C . GLN A 1 97 ? -6.179 -3.098 -9.355 1.00 76.38 97 GLN A C 1
ATOM 737 O O . GLN A 1 97 ? -5.972 -2.592 -8.257 1.00 76.38 97 GLN A O 1
ATOM 742 N N . LEU A 1 98 ? -6.190 -2.372 -10.478 1.00 78.50 98 LEU A N 1
ATOM 743 C CA . LEU A 1 98 ? -5.800 -0.959 -10.509 1.00 78.50 98 LEU A CA 1
ATOM 744 C C . LEU A 1 98 ? -6.807 -0.050 -9.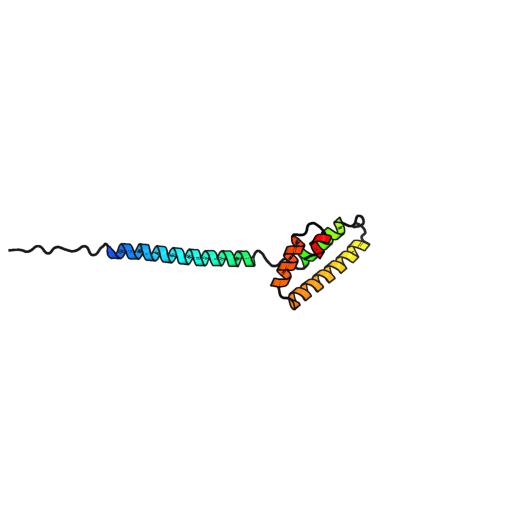784 1.00 78.50 98 LEU A C 1
ATOM 746 O O . LEU A 1 98 ? -6.423 0.808 -8.991 1.00 78.50 98 LEU A O 1
ATOM 750 N N . ALA A 1 99 ? -8.108 -0.260 -10.011 1.00 80.56 99 ALA A N 1
ATOM 751 C CA . ALA A 1 99 ? -9.156 0.491 -9.320 1.00 80.56 99 ALA A CA 1
ATOM 752 C C . ALA A 1 99 ? -9.156 0.192 -7.815 1.00 80.56 99 ALA A C 1
ATOM 754 O O . ALA A 1 99 ? -9.344 1.088 -6.991 1.00 80.56 99 ALA A O 1
ATOM 755 N N . TYR A 1 100 ? -8.900 -1.068 -7.455 1.00 81.75 100 TYR A N 1
ATOM 756 C CA . TYR A 1 100 ? -8.754 -1.465 -6.064 1.00 81.75 100 TYR A CA 1
ATOM 757 C C . TYR A 1 100 ? -7.521 -0.836 -5.404 1.00 81.75 100 TYR A C 1
ATOM 759 O O . TYR A 1 100 ? -7.626 -0.367 -4.275 1.00 81.75 100 TYR A O 1
ATOM 767 N N . TRP A 1 101 ? -6.388 -0.768 -6.106 1.00 81.62 101 TRP A N 1
ATOM 768 C CA . TRP A 1 101 ? -5.166 -0.139 -5.606 1.00 81.62 101 TRP A CA 1
ATOM 769 C C . TRP A 1 101 ? -5.401 1.311 -5.192 1.00 81.62 101 TRP A C 1
ATOM 771 O O . TRP A 1 101 ? -5.023 1.708 -4.095 1.00 81.62 101 TRP A O 1
ATOM 781 N N . ARG A 1 102 ? -6.100 2.085 -6.031 1.00 80.38 102 ARG A N 1
ATOM 782 C CA . ARG A 1 102 ? -6.407 3.494 -5.751 1.00 80.38 102 ARG A CA 1
ATOM 783 C C . ARG A 1 102 ? -7.256 3.654 -4.489 1.00 80.38 102 ARG A C 1
ATOM 785 O O . ARG A 1 102 ? -6.924 4.461 -3.626 1.00 80.38 102 ARG A O 1
ATOM 792 N N . TYR A 1 103 ? -8.297 2.831 -4.360 1.00 83.19 103 TYR A N 1
ATOM 793 C CA . TYR A 1 103 ? -9.128 2.778 -3.157 1.00 83.19 103 TYR A CA 1
ATOM 794 C C . TYR A 1 103 ? -8.300 2.395 -1.921 1.00 83.19 103 TYR A C 1
ATOM 796 O O . TYR A 1 103 ? -8.354 3.057 -0.889 1.00 83.19 103 TYR A O 1
ATOM 804 N N . ALA A 1 104 ? -7.513 1.326 -2.019 1.00 83.56 104 ALA A N 1
ATOM 805 C CA . ALA A 1 104 ? -6.761 0.793 -0.897 1.00 83.56 104 ALA A CA 1
ATOM 806 C C . AL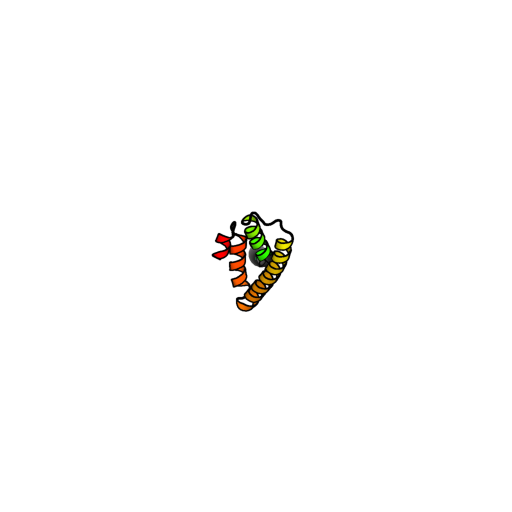A A 1 104 ? -5.637 1.735 -0.445 1.00 83.56 104 ALA A C 1
ATOM 808 O O . ALA A 1 104 ? -5.428 1.884 0.755 1.00 83.56 104 ALA A O 1
ATOM 809 N N . SER A 1 105 ? -4.975 2.422 -1.378 1.00 80.88 105 SER A N 1
ATOM 810 C CA . SER A 1 105 ? -4.002 3.472 -1.071 1.00 80.88 105 SER A CA 1
ATOM 811 C C . SER A 1 105 ? -4.652 4.625 -0.307 1.00 80.88 105 SER A C 1
ATOM 813 O O . SER A 1 105 ? -4.094 5.069 0.689 1.00 80.88 105 SER A O 1
ATOM 815 N N . CYS A 1 106 ? -5.837 5.076 -0.732 1.00 83.44 106 CYS A N 1
ATOM 816 C CA . CYS A 1 106 ? -6.569 6.142 -0.045 1.00 83.44 106 CYS A CA 1
ATOM 817 C C . CYS A 1 106 ? -6.962 5.728 1.383 1.00 83.44 106 CYS A C 1
ATOM 819 O O . CYS A 1 106 ? -6.731 6.466 2.341 1.00 83.44 106 CYS A O 1
ATOM 821 N N . VAL A 1 107 ? -7.475 4.504 1.552 1.00 84.31 107 VAL A N 1
ATOM 822 C CA . VAL A 1 107 ? -7.844 3.986 2.877 1.00 84.31 107 VAL A CA 1
ATOM 823 C C . VAL A 1 107 ? -6.626 3.822 3.785 1.00 84.31 107 VAL A C 1
ATOM 825 O O . VAL A 1 107 ? -6.703 4.171 4.958 1.00 84.31 107 VAL A O 1
ATOM 828 N N . LEU A 1 108 ? -5.497 3.328 3.278 1.00 81.81 108 LEU A N 1
ATOM 829 C CA . LEU A 1 108 ? -4.286 3.169 4.088 1.00 81.81 108 LEU A CA 1
ATOM 830 C C . LEU A 1 108 ? -3.623 4.500 4.452 1.00 81.81 108 LEU A C 1
ATOM 832 O O . LEU A 1 108 ? -2.958 4.571 5.479 1.00 81.81 108 LEU A O 1
ATOM 836 N N . SER A 1 109 ? -3.820 5.551 3.652 1.00 83.19 109 SER A N 1
ATOM 837 C CA . SER A 1 109 ? -3.384 6.905 4.012 1.00 83.19 109 SER A CA 1
ATOM 838 C C . SER A 1 109 ? -4.310 7.612 5.004 1.00 83.19 109 SER A C 1
ATOM 840 O O . SER A 1 109 ? -3.955 8.674 5.502 1.00 83.19 109 SER A O 1
ATOM 842 N N . SER A 1 110 ? -5.501 7.067 5.273 1.00 83.25 110 SER A N 1
ATOM 843 C CA . SER A 1 110 ? -6.461 7.707 6.173 1.00 83.25 110 SER A CA 1
ATOM 844 C C . SER A 1 110 ? -6.097 7.478 7.641 1.00 83.25 110 SER A C 1
ATOM 846 O O . SER A 1 110 ? -5.845 6.347 8.066 1.00 83.25 110 SER A O 1
ATOM 848 N N . GLU A 1 111 ? -6.104 8.563 8.416 1.00 80.12 111 GLU A N 1
ATOM 849 C CA . GLU A 1 111 ? -5.807 8.553 9.857 1.00 80.12 111 GLU A CA 1
ATOM 850 C C . GLU A 1 111 ? -7.069 8.392 10.714 1.00 80.12 111 GLU A C 1
ATOM 852 O O . GLU A 1 111 ? -6.990 8.162 11.917 1.00 80.12 111 GLU A O 1
ATOM 857 N N . THR A 1 112 ? -8.252 8.520 10.105 1.00 75.88 112 THR A N 1
ATOM 858 C CA . THR A 1 112 ? -9.543 8.433 10.799 1.00 75.88 112 THR A CA 1
ATOM 859 C C . THR A 1 112 ? -10.536 7.585 10.017 1.00 75.88 112 THR A C 1
ATOM 861 O O . THR A 1 112 ? -10.516 7.534 8.784 1.00 75.88 112 THR A O 1
ATOM 864 N N . PHE A 1 113 ? -11.463 6.953 10.741 1.00 73.56 113 PHE A N 1
ATOM 865 C CA . PHE A 1 113 ? -12.519 6.151 10.127 1.00 73.56 113 PHE A CA 1
ATOM 866 C C . PHE A 1 113 ? -13.352 6.972 9.127 1.00 73.56 113 PHE A C 1
ATOM 868 O O . PHE A 1 113 ? -13.578 6.509 8.011 1.00 73.56 113 PHE A O 1
ATOM 875 N N . ALA A 1 114 ? -13.708 8.215 9.473 1.00 76.25 114 ALA A N 1
ATOM 876 C CA . ALA A 1 114 ? -14.478 9.114 8.611 1.00 76.25 114 ALA A CA 1
ATOM 877 C C . ALA A 1 114 ? -13.747 9.474 7.305 1.00 76.25 114 ALA A C 1
ATOM 879 O O . ALA A 1 114 ? -14.355 9.463 6.238 1.00 76.25 114 ALA A O 1
ATOM 880 N N . GLN A 1 115 ? -12.432 9.728 7.351 1.00 76.25 115 GLN A N 1
ATOM 881 C CA . GLN A 1 115 ? -11.650 9.946 6.126 1.00 76.25 115 GLN A CA 1
ATOM 882 C C . GLN A 1 115 ? -11.631 8.702 5.231 1.00 76.25 115 GLN A C 1
ATOM 884 O O . GLN A 1 115 ? -11.691 8.814 4.010 1.00 76.25 115 GLN A O 1
ATOM 889 N N . SER A 1 116 ? -11.602 7.512 5.831 1.00 78.25 116 SER A N 1
ATOM 890 C CA . SER A 1 116 ? -11.579 6.247 5.095 1.00 78.25 116 SER A CA 1
ATOM 891 C C . SER A 1 116 ? -12.875 5.941 4.322 1.00 78.25 116 SER A C 1
ATOM 893 O O . SER A 1 116 ? -12.888 5.034 3.483 1.00 78.25 116 SER A O 1
ATOM 895 N N . GLU A 1 117 ? -13.988 6.613 4.635 1.00 76.75 117 GLU A N 1
ATOM 896 C CA . GLU A 1 117 ? -15.281 6.435 3.954 1.00 76.75 117 GLU A CA 1
ATOM 897 C C . GLU A 1 117 ? -15.409 7.270 2.675 1.00 76.75 117 GLU A C 1
ATOM 899 O O . GLU A 1 117 ? -16.253 6.968 1.835 1.00 76.75 117 GLU A O 1
ATOM 904 N N . LEU A 1 118 ? -14.540 8.267 2.489 1.00 81.94 118 LEU A N 1
ATOM 905 C CA . LEU A 1 118 ? -14.575 9.194 1.354 1.00 81.94 118 LEU A CA 1
ATOM 906 C C . LEU A 1 118 ? -13.784 8.705 0.114 1.00 81.94 118 LEU A C 1
ATOM 908 O O . LEU A 1 118 ? -13.712 9.435 -0.872 1.00 81.94 118 LEU A O 1
ATOM 912 N N . CYS A 1 119 ? -13.181 7.509 0.165 1.00 75.44 119 CYS A N 1
ATOM 913 C CA . CYS A 1 119 ? -12.143 7.017 -0.768 1.00 75.44 119 CYS A CA 1
ATOM 914 C C . CYS A 1 119 ? -12.596 6.313 -2.080 1.00 75.44 119 CYS A C 1
ATOM 916 O O . CYS A 1 119 ? -13.412 5.370 -2.004 1.00 75.44 119 CYS A O 1
#

pLDDT: mean 76.38, std 10.46, range [45.41, 94.0]

Foldseek 3Di:
DDDDDDDDDPPDPVVVVVVVVVVVVVVVVVVVVVVVVVVVVDVVVPQPQQLNLLVLLVVQVLVVDPPNPDPVNVVVSVVVSVVSNVVLVVCCVVVNSVVSSVLSVQSVPDPHNVSNVVD

Radius of gyration: 31.25 Å; chains: 1; bounding box: 85×23×83 Å

Secondary structure (DSSP, 8-state):
---------TTSHHHHHHHHHHHHHHHHHHHHHHHHHHHHHHHHSPPPPHHHHHHHHHHHHHHH-TTTT-HHHHHHHHHHHHHHHHHHHHHHHHH-HHHHHHHHHHHHH-SSHHHHT--

Sequence (119 aa):
MSEPTESAPAGEEERDYGILIFKVAALTFAGIFGLLLIAWAVLTVGVPSPEKVCEHKMQLALQASQDAASPAVQSMLDRLRDNCVADKRRRIQLRGQLAYWRYASCVLSSETFAQSELC